Protein AF-A0A7W0J8T0-F1 (afdb_monomer_lite)

Radius of gyration: 14.78 Å; chains: 1; bounding box: 28×17×50 Å

pLDDT: mean 76.35, std 16.11, range [44.53, 93.56]

Secondary structure (DSSP, 8-state):
----S-HHHHHHHHHHHHHHHHHHHTT-S-THHHHHHHHHHHHHHHHHHHT--HHHHHHHHHTT-

Structure (mmCIF, N/CA/C/O backbone):
data_AF-A0A7W0J8T0-F1
#
_entry.id   AF-A0A7W0J8T0-F1
#
loop_
_atom_site.group_PDB
_atom_site.id
_atom_site.type_symbol
_atom_site.label_atom_id
_atom_site.label_alt_id
_atom_site.label_comp_id
_atom_site.label_asym_id
_atom_site.label_entity_id
_atom_site.label_seq_id
_atom_site.pdbx_PDB_ins_code
_atom_site.Cartn_x
_atom_site.Cartn_y
_atom_site.Cartn_z
_atom_site.occupancy
_atom_site.B_iso_or_equiv
_atom_site.auth_seq_id
_atom_site.auth_comp_id
_atom_site.auth_asym_id
_atom_site.auth_atom_id
_atom_site.pdbx_PDB_model_num
ATOM 1 N N . MET A 1 1 ? -16.861 -4.593 11.954 1.00 49.16 1 MET A N 1
ATOM 2 C CA . MET A 1 1 ? -15.766 -4.341 12.921 1.00 49.16 1 MET A CA 1
ATOM 3 C C . MET A 1 1 ? -15.697 -2.850 13.206 1.00 49.16 1 MET A C 1
ATOM 5 O O . MET A 1 1 ? -15.854 -2.068 12.273 1.00 49.16 1 MET A O 1
ATOM 9 N N . LYS A 1 2 ? -15.515 -2.443 14.468 1.00 44.53 2 LYS A N 1
ATOM 10 C CA . LYS A 1 2 ? -15.352 -1.028 14.835 1.00 44.53 2 LYS A CA 1
ATOM 11 C C . LYS A 1 2 ? -14.061 -0.528 14.169 1.00 44.53 2 LYS A C 1
ATOM 13 O O . LYS A 1 2 ? -12.995 -1.047 14.485 1.00 44.53 2 LYS A O 1
ATOM 18 N N . LYS A 1 3 ? -14.172 0.385 13.194 1.00 48.66 3 LYS A N 1
ATOM 19 C CA . LYS A 1 3 ? -13.018 0.963 12.481 1.00 48.66 3 LYS A CA 1
ATOM 20 C C . LYS A 1 3 ? -12.066 1.567 13.515 1.00 48.66 3 LYS A C 1
ATOM 22 O O . LYS A 1 3 ? -12.483 2.400 14.312 1.00 48.66 3 LYS A O 1
ATOM 27 N N . ASN A 1 4 ? -10.827 1.096 13.517 1.00 55.97 4 ASN A N 1
ATOM 28 C CA . ASN A 1 4 ? -9.787 1.464 14.478 1.00 55.97 4 ASN A CA 1
ATOM 29 C C . ASN A 1 4 ? -8.518 1.888 13.726 1.00 55.97 4 ASN A C 1
ATOM 31 O O . ASN A 1 4 ? -7.417 1.539 14.114 1.00 55.97 4 ASN A O 1
ATOM 35 N N . GLU A 1 5 ? -8.742 2.589 12.616 1.00 54.91 5 GLU A N 1
ATOM 36 C CA . GLU A 1 5 ? -7.782 3.324 11.802 1.00 54.91 5 GLU A CA 1
ATOM 37 C C . GLU A 1 5 ? -8.381 4.722 11.652 1.00 54.91 5 GLU A C 1
ATOM 39 O O . GLU A 1 5 ? -9.594 4.838 11.424 1.00 54.91 5 GLU A O 1
ATOM 44 N N . SER A 1 6 ? -7.568 5.780 11.750 1.00 64.75 6 SER A N 1
ATOM 45 C CA . SER A 1 6 ? -8.012 7.088 11.260 1.00 64.75 6 SER A CA 1
ATOM 46 C C . SER A 1 6 ? -8.448 6.901 9.808 1.00 64.75 6 SER A C 1
ATOM 48 O O . SER A 1 6 ? -7.722 6.286 9.024 1.00 64.75 6 SER A O 1
ATOM 50 N N . GLY A 1 7 ? -9.631 7.398 9.436 1.00 64.94 7 GLY A N 1
ATOM 51 C CA . GLY A 1 7 ? -10.110 7.300 8.053 1.00 64.94 7 GLY A CA 1
ATOM 52 C C . GLY A 1 7 ? -9.071 7.816 7.050 1.00 64.94 7 GLY A C 1
ATOM 53 O O . GLY A 1 7 ? -8.973 7.285 5.948 1.00 64.94 7 GLY A O 1
ATOM 54 N N . LEU A 1 8 ? -8.239 8.766 7.488 1.00 73.44 8 LEU A N 1
ATOM 55 C CA . LEU A 1 8 ? -7.120 9.314 6.738 1.00 73.44 8 LEU A CA 1
ATOM 56 C C . LEU A 1 8 ? -6.006 8.288 6.457 1.00 73.44 8 LEU A C 1
ATOM 58 O O . LEU A 1 8 ? -5.583 8.199 5.313 1.00 73.44 8 LEU A O 1
ATOM 62 N N . ASP A 1 9 ? -5.569 7.473 7.429 1.00 74.69 9 ASP A N 1
ATOM 63 C CA . ASP A 1 9 ? -4.481 6.487 7.224 1.00 74.69 9 ASP A CA 1
ATOM 64 C C . ASP A 1 9 ? -4.868 5.445 6.167 1.00 74.69 9 ASP A C 1
ATOM 66 O O . ASP A 1 9 ? -4.109 5.129 5.249 1.00 74.69 9 ASP A O 1
ATOM 70 N N . ARG A 1 10 ? -6.126 4.995 6.225 1.00 76.25 10 ARG A N 1
ATOM 71 C CA . ARG A 1 10 ? -6.709 4.093 5.229 1.00 76.25 10 ARG A CA 1
ATOM 72 C C . ARG A 1 10 ? -6.737 4.717 3.833 1.00 76.25 10 ARG A C 1
ATOM 74 O O . ARG A 1 10 ? -6.395 4.040 2.866 1.00 76.25 10 ARG A O 1
ATOM 81 N N . ILE A 1 11 ? -7.171 5.972 3.722 1.00 81.75 11 ILE A N 1
ATOM 82 C CA . ILE A 1 11 ? -7.228 6.679 2.436 1.00 81.75 11 ILE A CA 1
ATOM 83 C C . ILE A 1 11 ? -5.817 6.850 1.873 1.00 81.75 11 ILE A C 1
ATOM 85 O O . ILE A 1 11 ? -5.603 6.564 0.699 1.00 81.75 11 ILE A O 1
ATOM 89 N N . VAL A 1 12 ? -4.849 7.231 2.710 1.00 86.50 12 VAL A N 1
ATOM 90 C CA . VAL A 1 12 ? -3.449 7.399 2.307 1.00 86.50 12 VAL A CA 1
ATOM 91 C C . VAL A 1 12 ? -2.857 6.080 1.805 1.00 86.50 12 VAL A C 1
ATOM 93 O O . VAL A 1 12 ? -2.274 6.061 0.724 1.00 86.50 12 VAL A O 1
ATOM 96 N N . ARG A 1 13 ? -3.055 4.952 2.502 1.00 86.56 13 ARG A N 1
A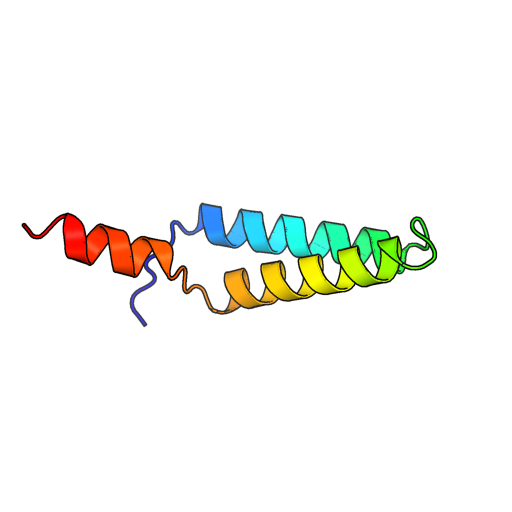TOM 97 C CA . ARG A 1 13 ? -2.536 3.648 2.037 1.00 86.56 13 ARG A CA 1
ATOM 98 C C . ARG A 1 13 ? -3.158 3.182 0.733 1.00 86.56 13 ARG A C 1
ATOM 100 O O . ARG A 1 13 ? -2.440 2.684 -0.129 1.00 86.56 13 ARG A O 1
ATOM 107 N N . VAL A 1 14 ? -4.471 3.349 0.577 1.00 85.94 14 VAL A N 1
ATOM 108 C CA . VAL A 1 14 ? -5.147 3.009 -0.680 1.00 85.94 14 VAL A CA 1
ATOM 109 C C . VAL A 1 14 ? -4.654 3.920 -1.805 1.00 85.94 14 VAL A C 1
ATOM 111 O O . VAL A 1 14 ? -4.349 3.421 -2.881 1.00 85.94 14 VAL A O 1
ATOM 114 N N . ALA A 1 15 ? -4.491 5.222 -1.559 1.00 89.88 15 ALA A N 1
ATOM 115 C CA . ALA A 1 15 ? -3.962 6.159 -2.549 1.00 89.88 15 ALA A CA 1
ATOM 116 C C . ALA A 1 15 ? -2.530 5.798 -2.983 1.00 89.88 15 ALA A C 1
ATOM 118 O O . ALA A 1 15 ? -2.242 5.760 -4.180 1.00 89.88 15 ALA A O 1
ATOM 119 N N . ILE A 1 16 ? -1.650 5.464 -2.032 1.00 91.69 16 ILE A N 1
ATOM 120 C CA . ILE A 1 16 ? -0.285 5.003 -2.325 1.00 91.69 16 ILE A CA 1
ATOM 121 C C . ILE A 1 16 ? -0.329 3.690 -3.114 1.00 91.69 16 ILE A C 1
ATOM 123 O O . ILE A 1 16 ? 0.309 3.586 -4.158 1.00 91.69 16 ILE A O 1
ATOM 127 N N . GLY A 1 17 ? -1.110 2.706 -2.663 1.00 91.25 17 GLY A N 1
ATOM 128 C CA . GLY A 1 17 ? -1.225 1.409 -3.329 1.00 91.25 17 GLY A CA 1
ATOM 129 C C . GLY A 1 17 ? -1.711 1.524 -4.776 1.00 91.25 17 GLY A C 1
ATOM 130 O O . GLY A 1 17 ? -1.090 0.968 -5.680 1.00 91.25 17 GLY A O 1
ATOM 131 N N . VAL A 1 18 ? -2.755 2.322 -5.015 1.00 92.06 18 VAL A N 1
ATOM 132 C CA . VAL A 1 18 ? -3.282 2.605 -6.360 1.00 92.06 18 VAL A CA 1
ATOM 133 C C . VAL A 1 18 ? -2.250 3.329 -7.226 1.00 92.06 18 VAL A C 1
ATOM 135 O O . VAL A 1 18 ? -2.103 2.997 -8.402 1.00 92.06 18 VAL A O 1
ATOM 138 N N . THR A 1 19 ? -1.492 4.271 -6.659 1.00 93.56 19 THR A N 1
ATOM 139 C CA . THR A 1 19 ? -0.424 4.978 -7.386 1.00 93.56 19 THR A CA 1
ATOM 140 C C . THR A 1 19 ? 0.665 4.009 -7.849 1.00 93.56 19 THR A C 1
ATOM 142 O O . THR A 1 19 ? 1.056 4.041 -9.013 1.00 93.56 19 THR A O 1
ATOM 145 N N . LEU A 1 20 ? 1.112 3.099 -6.976 1.00 91.56 20 LEU A N 1
ATOM 146 C CA . LEU A 1 20 ? 2.128 2.095 -7.312 1.00 91.56 20 LEU A CA 1
ATOM 147 C C . LEU A 1 20 ? 1.635 1.109 -8.382 1.00 91.56 20 LEU A C 1
ATOM 149 O O . LEU A 1 20 ? 2.378 0.786 -9.306 1.00 91.56 20 LEU A O 1
ATOM 153 N N . ILE A 1 21 ? 0.372 0.677 -8.302 1.00 91.62 21 ILE A N 1
ATOM 154 C CA . ILE A 1 21 ? -0.240 -0.186 -9.324 1.00 91.62 21 ILE A CA 1
ATOM 155 C C . ILE A 1 21 ? -0.336 0.549 -10.666 1.00 91.62 21 ILE A C 1
ATOM 157 O O . ILE A 1 21 ? -0.029 -0.028 -11.705 1.00 91.62 21 ILE A O 1
ATOM 161 N N . THR A 1 22 ? -0.712 1.830 -10.655 1.00 91.56 22 THR A N 1
ATOM 162 C CA . THR A 1 22 ? -0.791 2.652 -11.874 1.00 91.56 22 THR A CA 1
ATOM 163 C C . THR A 1 22 ? 0.591 2.847 -12.502 1.00 91.56 22 THR A C 1
ATOM 165 O O . THR A 1 22 ? 0.724 2.774 -13.720 1.00 91.56 22 THR A O 1
ATOM 168 N N . LEU A 1 23 ? 1.632 3.031 -11.683 1.00 90.94 23 LEU A N 1
ATOM 169 C CA . LEU A 1 23 ? 3.022 3.144 -12.134 1.00 90.94 23 LEU A CA 1
ATOM 170 C C . LEU A 1 23 ? 3.557 1.838 -12.751 1.00 90.94 23 LEU A C 1
ATOM 172 O O . LEU A 1 23 ? 4.361 1.873 -13.680 1.00 90.94 23 LEU A O 1
ATOM 176 N N . TYR A 1 24 ? 3.111 0.685 -12.250 1.00 90.12 24 TYR A N 1
ATOM 177 C CA . TYR A 1 24 ? 3.365 -0.605 -12.891 1.00 90.12 24 TYR A CA 1
ATOM 178 C C . TYR A 1 24 ? 2.610 -0.720 -14.225 1.00 90.12 24 TYR A C 1
ATOM 180 O O . TYR A 1 24 ? 3.204 -1.050 -15.251 1.00 90.12 24 TYR A O 1
ATOM 188 N N . ALA A 1 25 ? 1.312 -0.401 -14.228 1.00 87.69 25 ALA A N 1
ATOM 189 C CA . ALA A 1 25 ? 0.441 -0.534 -15.395 1.00 87.69 25 ALA A CA 1
ATOM 190 C C . ALA A 1 25 ? 0.816 0.408 -16.552 1.00 87.69 25 ALA A C 1
ATOM 192 O O . ALA A 1 25 ? 0.574 0.075 -17.708 1.00 87.69 25 ALA A O 1
ATOM 193 N N . SER A 1 26 ? 1.434 1.559 -16.263 1.00 92.38 26 SER A N 1
ATOM 194 C CA . SER A 1 26 ? 1.941 2.485 -17.283 1.00 92.38 26 SER A CA 1
ATOM 195 C C . SER A 1 26 ? 3.199 1.984 -18.001 1.00 92.38 26 SER A C 1
ATOM 197 O O . SER A 1 26 ? 3.657 2.629 -18.941 1.00 92.38 26 SER A O 1
ATOM 199 N N . GLY A 1 27 ? 3.785 0.863 -17.564 1.00 86.94 27 GLY A N 1
ATOM 200 C CA . GLY A 1 27 ? 5.031 0.336 -18.121 1.00 86.94 27 GLY A CA 1
ATOM 201 C C . GLY A 1 27 ? 6.268 1.167 -17.766 1.00 86.94 27 GLY A C 1
ATOM 202 O O . GLY A 1 27 ? 7.343 0.911 -18.300 1.00 86.94 27 GLY A O 1
ATOM 203 N N . ALA A 1 28 ? 6.151 2.139 -16.850 1.00 88.19 28 ALA A N 1
ATOM 204 C CA . ALA A 1 28 ? 7.264 2.988 -16.416 1.00 88.19 28 ALA A CA 1
ATOM 205 C C . ALA A 1 28 ? 8.347 2.223 -15.632 1.00 88.19 28 ALA A C 1
ATOM 207 O O . ALA A 1 28 ? 9.439 2.743 -15.410 1.00 88.19 28 ALA A O 1
ATOM 208 N N . THR A 1 29 ? 8.052 0.998 -15.188 1.00 86.94 29 THR A N 1
ATOM 209 C CA . THR A 1 29 ? 8.978 0.151 -14.429 1.00 86.94 29 THR A CA 1
ATOM 210 C C . THR A 1 29 ? 9.101 -1.222 -15.080 1.00 86.94 29 THR A C 1
ATOM 212 O O . THR A 1 29 ? 8.118 -1.788 -15.551 1.00 86.94 29 THR A O 1
ATOM 215 N N . THR A 1 30 ? 10.323 -1.762 -15.131 1.00 89.19 30 THR A N 1
ATOM 216 C CA . THR A 1 30 ? 10.643 -3.002 -15.858 1.00 89.19 30 THR A CA 1
ATOM 217 C C . THR A 1 30 ? 11.367 -4.021 -14.982 1.00 89.19 30 THR A C 1
ATOM 219 O O . THR A 1 30 ? 12.078 -3.666 -14.039 1.00 89.19 30 THR A O 1
ATOM 222 N N . GLY A 1 31 ? 11.237 -5.305 -15.327 1.00 88.00 31 GLY A N 1
ATOM 223 C CA . GLY A 1 31 ? 11.950 -6.397 -14.662 1.00 88.00 31 GLY A CA 1
ATOM 224 C C . GLY A 1 31 ? 11.487 -6.632 -13.221 1.00 88.00 31 GLY A C 1
ATOM 225 O O . GLY A 1 31 ? 10.316 -6.459 -12.891 1.00 88.00 31 GLY A O 1
ATOM 226 N N . TRP A 1 32 ? 12.411 -7.041 -12.350 1.00 92.12 32 TRP A N 1
ATOM 227 C CA . TRP A 1 32 ? 12.123 -7.396 -10.953 1.00 92.12 32 TRP A CA 1
ATOM 228 C C . TRP A 1 32 ? 11.472 -6.254 -10.148 1.00 92.12 32 TRP A C 1
ATOM 230 O O . TRP A 1 32 ? 10.616 -6.507 -9.300 1.00 92.12 32 TRP A O 1
ATOM 240 N N . LEU A 1 33 ? 11.822 -4.999 -10.456 1.00 89.25 33 LEU A N 1
ATOM 241 C CA . LEU A 1 33 ? 11.293 -3.813 -9.779 1.00 89.25 33 LEU A CA 1
ATOM 242 C C . LEU A 1 33 ? 9.781 -3.650 -10.006 1.00 89.25 33 LEU A C 1
ATOM 244 O O . LEU A 1 33 ? 9.050 -3.289 -9.087 1.00 89.25 33 LEU A O 1
ATOM 248 N N . ALA A 1 34 ? 9.309 -3.978 -11.210 1.00 88.88 34 ALA A N 1
ATOM 249 C CA . ALA A 1 34 ? 7.901 -3.901 -11.585 1.00 88.88 34 ALA A CA 1
ATOM 250 C C . ALA A 1 34 ? 7.052 -4.876 -10.748 1.00 88.88 34 ALA A C 1
ATOM 252 O O . ALA A 1 34 ? 6.021 -4.504 -10.188 1.00 88.88 34 ALA A O 1
ATOM 253 N N . TYR A 1 35 ? 7.535 -6.111 -10.584 1.00 91.62 35 TYR A N 1
ATOM 254 C CA . TYR A 1 35 ? 6.864 -7.115 -9.759 1.00 91.62 35 TYR A CA 1
ATOM 255 C C . TYR A 1 35 ? 6.822 -6.722 -8.281 1.00 91.62 35 TYR A C 1
ATOM 257 O O . TYR A 1 35 ? 5.784 -6.892 -7.646 1.00 91.62 35 TYR A O 1
ATOM 265 N N . LEU A 1 36 ? 7.902 -6.151 -7.734 1.00 92.94 36 LEU A N 1
ATOM 266 C CA . LEU A 1 36 ? 7.904 -5.665 -6.350 1.00 92.94 36 LEU A CA 1
ATOM 267 C C . LEU A 1 36 ? 6.902 -4.533 -6.126 1.00 92.94 36 LEU A C 1
A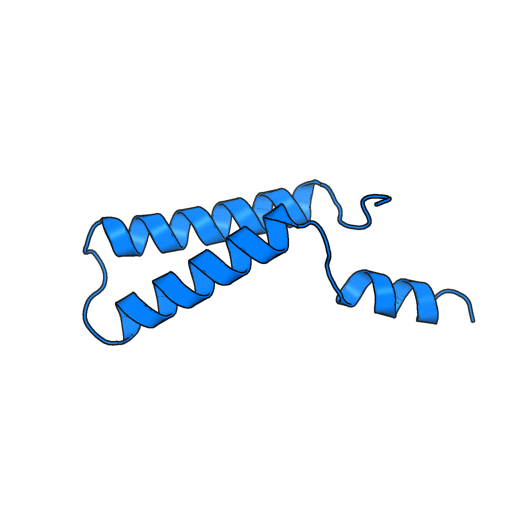TOM 269 O O . LEU A 1 36 ? 6.190 -4.550 -5.124 1.00 92.94 36 LEU A O 1
ATOM 273 N N . LEU A 1 37 ? 6.820 -3.575 -7.052 1.00 90.31 37 LEU A N 1
ATOM 274 C CA . LEU A 1 37 ? 5.864 -2.468 -6.979 1.00 90.31 37 LEU A CA 1
ATOM 275 C C . LEU A 1 37 ? 4.419 -2.960 -7.028 1.00 90.31 37 LEU A C 1
ATOM 277 O O . LEU A 1 37 ? 3.586 -2.478 -6.262 1.00 90.31 37 LEU A O 1
ATOM 281 N N . LEU A 1 38 ? 4.134 -3.953 -7.873 1.00 90.38 38 LEU A N 1
ATOM 282 C CA . LEU A 1 38 ? 2.817 -4.575 -7.941 1.00 90.38 38 LEU A CA 1
ATOM 283 C C . LEU A 1 38 ? 2.463 -5.292 -6.628 1.00 90.38 38 LEU A C 1
ATOM 285 O O . LEU A 1 38 ? 1.351 -5.141 -6.121 1.00 90.38 38 LEU A O 1
ATOM 289 N N . LEU A 1 39 ? 3.415 -6.028 -6.049 1.00 93.06 39 LEU A N 1
ATOM 290 C CA . LEU A 1 39 ? 3.228 -6.773 -4.800 1.00 93.06 39 LEU A CA 1
ATOM 291 C C . LEU A 1 39 ? 2.996 -5.823 -3.612 1.00 93.06 39 LEU A C 1
ATOM 293 O O . LEU A 1 39 ? 2.040 -5.995 -2.855 1.00 93.06 39 LEU A O 1
ATOM 297 N N . LEU A 1 40 ? 3.812 -4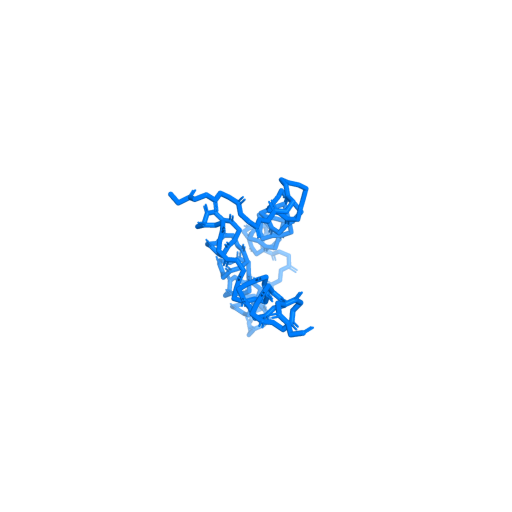.770 -3.497 1.00 91.56 40 LEU A N 1
ATOM 298 C CA . LEU A 1 40 ? 3.659 -3.703 -2.501 1.00 91.56 40 LEU A CA 1
ATOM 299 C C . LEU A 1 40 ? 2.348 -2.931 -2.680 1.00 91.56 40 LEU A C 1
ATOM 301 O O . LEU A 1 40 ? 1.628 -2.708 -1.706 1.00 91.56 40 LEU A O 1
ATOM 305 N N . GLY A 1 41 ? 2.015 -2.550 -3.914 1.00 90.12 41 GLY A N 1
ATOM 306 C CA . GLY A 1 41 ? 0.793 -1.814 -4.229 1.00 90.12 41 GLY A CA 1
ATOM 307 C C . GLY A 1 41 ? -0.468 -2.620 -3.921 1.00 90.12 41 GLY A C 1
ATOM 308 O O . GLY A 1 41 ? -1.393 -2.107 -3.285 1.00 90.12 41 GLY A O 1
ATOM 309 N N . GLY A 1 42 ? -0.481 -3.906 -4.284 1.00 89.88 42 GLY A N 1
ATOM 310 C CA . GLY A 1 42 ? -1.558 -4.834 -3.945 1.00 89.88 42 GLY A CA 1
ATOM 311 C C . GLY A 1 42 ? -1.706 -5.014 -2.435 1.00 89.88 42 GLY A C 1
ATOM 312 O O . GLY A 1 42 ? -2.802 -4.857 -1.898 1.00 89.88 42 GLY A O 1
ATOM 313 N N . PHE A 1 43 ? -0.600 -5.253 -1.725 1.00 89.06 43 PHE A N 1
ATOM 314 C CA . PHE A 1 43 ? -0.603 -5.421 -0.272 1.00 89.06 43 PHE A CA 1
ATOM 315 C C . PHE A 1 43 ? -1.110 -4.172 0.467 1.00 89.06 43 PHE A C 1
ATOM 317 O O . PHE A 1 43 ? -1.973 -4.281 1.342 1.00 89.06 43 PHE A O 1
ATOM 324 N N . LEU A 1 44 ? -0.638 -2.974 0.103 1.00 86.69 44 LEU A N 1
ATOM 325 C CA . LEU A 1 44 ? -1.076 -1.707 0.707 1.00 86.69 44 LEU A CA 1
ATOM 326 C C . LEU A 1 44 ? -2.555 -1.411 0.434 1.00 86.69 44 LEU A C 1
ATOM 328 O O . LEU A 1 44 ? -3.281 -0.978 1.332 1.00 86.69 44 LEU A O 1
ATOM 332 N N . THR A 1 45 ? -3.022 -1.705 -0.779 1.00 84.81 45 THR A N 1
ATOM 333 C CA . THR A 1 45 ? -4.432 -1.539 -1.148 1.00 84.81 45 THR A CA 1
ATOM 334 C C . THR A 1 45 ? -5.329 -2.486 -0.355 1.00 84.81 45 THR A C 1
ATOM 336 O O . THR A 1 45 ? -6.325 -2.048 0.219 1.00 84.81 45 THR A O 1
ATOM 339 N N . ILE A 1 46 ? -4.963 -3.769 -0.261 1.00 83.81 46 ILE A N 1
ATOM 340 C CA . ILE A 1 46 ? -5.733 -4.784 0.472 1.00 83.81 46 ILE A CA 1
ATOM 341 C C . ILE A 1 46 ? -5.754 -4.465 1.971 1.00 83.81 46 ILE A C 1
ATOM 343 O O . ILE A 1 46 ? -6.822 -4.449 2.582 1.00 83.81 46 ILE A O 1
ATOM 347 N N . THR A 1 47 ? -4.604 -4.145 2.566 1.00 78.94 47 THR A N 1
ATOM 348 C CA . THR A 1 47 ? -4.519 -3.806 3.998 1.00 78.94 47 THR A CA 1
ATOM 349 C C . THR A 1 47 ? -5.315 -2.543 4.343 1.00 78.94 47 THR A C 1
ATOM 351 O O . THR A 1 47 ? -6.057 -2.536 5.329 1.00 78.94 47 THR A O 1
ATOM 354 N N . GLY A 1 48 ? -5.261 -1.507 3.496 1.00 74.75 48 GLY A N 1
ATOM 355 C CA . GLY A 1 48 ? -6.108 -0.319 3.626 1.00 74.75 48 GLY A CA 1
ATOM 356 C C . GLY A 1 48 ? -7.603 -0.624 3.448 1.00 74.75 48 GLY A C 1
ATOM 357 O O . GLY A 1 48 ? -8.433 -0.164 4.237 1.00 74.75 48 GLY A O 1
ATOM 358 N N . ALA A 1 49 ? -7.977 -1.444 2.461 1.00 74.94 49 ALA A N 1
ATOM 359 C CA . ALA A 1 49 ? -9.370 -1.798 2.177 1.00 74.94 49 ALA A CA 1
ATOM 360 C C . ALA A 1 49 ? -10.027 -2.597 3.315 1.00 74.94 49 ALA A C 1
ATOM 362 O O . ALA A 1 49 ? -11.154 -2.280 3.721 1.00 74.94 49 ALA A O 1
ATOM 363 N N . VAL A 1 50 ? -9.303 -3.572 3.875 1.00 75.94 50 VAL A N 1
ATOM 364 C CA . VAL A 1 50 ? -9.743 -4.375 5.028 1.00 75.94 50 VAL A CA 1
ATOM 365 C C . VAL A 1 50 ? -9.851 -3.509 6.293 1.00 75.94 50 VAL A C 1
ATOM 367 O O . VAL A 1 50 ? -10.680 -3.780 7.161 1.00 75.94 50 VAL A O 1
ATOM 370 N N . GLY A 1 51 ? -9.111 -2.394 6.371 1.00 61.56 51 GLY A N 1
ATOM 371 C CA . GLY A 1 51 ? -9.232 -1.414 7.456 1.00 61.56 51 GLY A CA 1
ATOM 372 C C . GLY A 1 51 ? -8.772 -1.952 8.811 1.00 61.56 51 GLY A C 1
ATOM 373 O O . GLY A 1 51 ? -9.294 -1.533 9.845 1.00 61.56 51 GLY A O 1
ATOM 374 N N . PHE A 1 52 ? -7.839 -2.903 8.792 1.00 55.66 52 PHE A N 1
ATOM 375 C CA . PHE A 1 52 ? -7.271 -3.541 9.969 1.00 55.66 52 PHE A CA 1
ATOM 376 C C . PHE A 1 52 ? -5.768 -3.241 10.000 1.00 55.66 52 PHE A C 1
ATOM 378 O O . PHE A 1 52 ? -5.007 -3.900 9.293 1.00 55.66 52 PHE A O 1
ATOM 385 N N . SER A 1 53 ? -5.318 -2.266 10.805 1.00 57.41 53 SER A N 1
ATOM 386 C CA . SER A 1 53 ? -3.901 -2.254 11.191 1.00 57.41 53 SER A CA 1
ATOM 387 C C . SER A 1 53 ? -3.699 -3.161 12.401 1.00 57.41 53 SER A C 1
ATOM 389 O O . SER A 1 53 ? -4.284 -2.906 13.459 1.00 57.41 53 SER A O 1
ATOM 391 N N . PRO A 1 54 ? -2.795 -4.150 12.320 1.00 55.94 54 PRO A N 1
ATOM 392 C CA . PRO A 1 54 ? -2.355 -4.897 13.498 1.00 55.94 54 PRO A CA 1
ATOM 393 C C . PRO A 1 54 ? -1.707 -3.987 14.564 1.00 55.94 54 PRO A C 1
ATOM 395 O O . PRO A 1 54 ? -1.762 -4.289 15.754 1.00 55.94 54 PRO A O 1
ATOM 398 N N . LEU A 1 55 ? -1.172 -2.825 14.167 1.00 53.97 55 LEU A N 1
ATOM 399 C CA . LEU A 1 55 ? -0.496 -1.880 15.061 1.00 53.97 55 LEU A CA 1
ATOM 400 C C . LEU A 1 55 ? -1.441 -1.201 16.075 1.00 53.97 55 LEU A C 1
ATOM 402 O O . LEU A 1 55 ? -1.074 -1.013 17.233 1.00 53.97 55 LEU A O 1
ATOM 406 N N . TYR A 1 56 ? -2.679 -0.882 15.687 1.00 53.12 56 TYR A N 1
ATOM 407 C CA . TYR A 1 56 ? -3.641 -0.222 16.582 1.00 53.12 56 TYR A CA 1
ATOM 408 C C . TYR A 1 56 ? -4.271 -1.204 17.586 1.00 53.12 56 TYR A C 1
ATOM 410 O O . TYR A 1 56 ? -4.640 -0.814 18.696 1.00 53.12 56 TYR A O 1
ATOM 418 N N . ALA A 1 57 ? -4.362 -2.493 17.233 1.00 56.97 57 ALA A N 1
ATOM 419 C CA . ALA A 1 57 ? -4.707 -3.549 18.186 1.00 56.97 57 ALA A CA 1
ATOM 42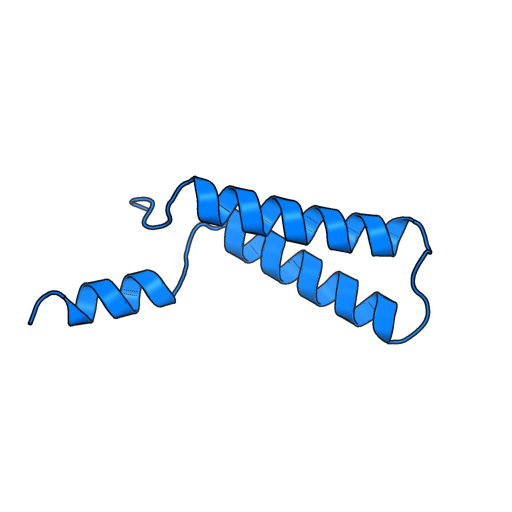0 C C . ALA A 1 57 ? -3.625 -3.680 19.272 1.00 56.97 57 ALA A C 1
ATOM 422 O O . ALA A 1 57 ? -3.948 -3.779 20.456 1.00 56.97 57 ALA A O 1
ATOM 423 N N . LEU A 1 58 ? -2.351 -3.590 18.878 1.00 57.66 58 LEU A N 1
ATOM 424 C CA . LEU A 1 58 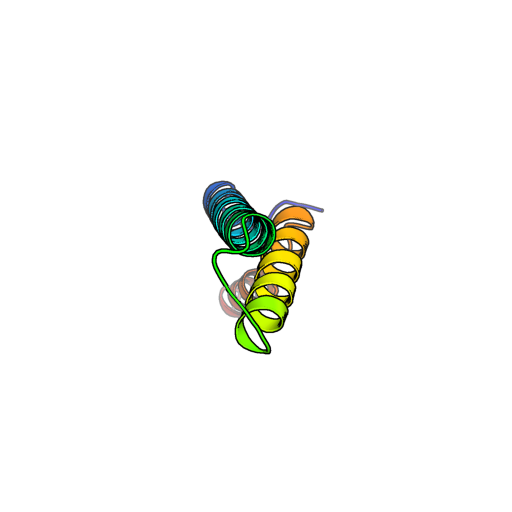? -1.217 -3.676 19.794 1.00 57.66 58 LEU A CA 1
ATOM 425 C C . LEU A 1 58 ? -1.146 -2.470 20.748 1.00 57.66 58 LEU A C 1
ATOM 427 O O . LEU A 1 58 ? -1.078 -2.651 21.960 1.00 57.66 58 LEU A O 1
ATOM 431 N N . ILE A 1 59 ? -1.250 -1.239 20.234 1.00 60.22 59 ILE A N 1
ATOM 432 C CA . ILE A 1 59 ? -1.181 -0.018 21.060 1.00 60.22 59 ILE A CA 1
ATOM 433 C C . ILE A 1 59 ? -2.366 0.076 22.034 1.00 60.22 59 ILE A C 1
ATOM 435 O O . ILE A 1 59 ? -2.190 0.467 23.186 1.00 60.22 59 ILE A O 1
ATOM 4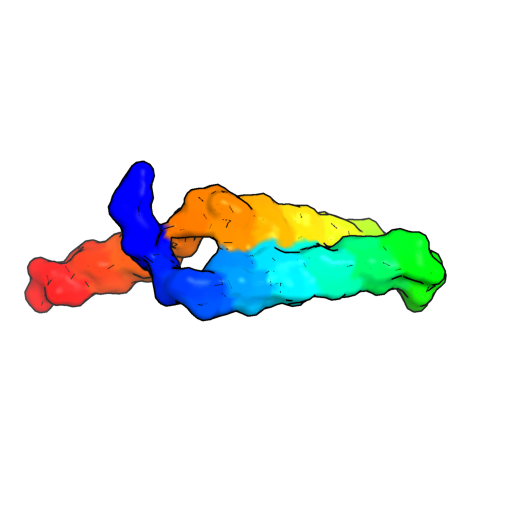39 N N . LYS A 1 60 ? -3.571 -0.345 21.630 1.00 53.84 60 LYS A N 1
ATOM 440 C CA . LYS A 1 60 ? -4.743 -0.341 22.520 1.00 53.84 60 LYS A CA 1
ATOM 441 C C . LYS A 1 60 ? -4.646 -1.366 23.653 1.00 53.84 60 LYS A C 1
ATOM 443 O O . LYS A 1 60 ? -5.179 -1.121 24.732 1.00 53.84 60 LYS A O 1
ATOM 448 N N . HIS A 1 61 ? -3.967 -2.490 23.425 1.00 54.88 61 HIS A N 1
ATOM 449 C CA . HIS A 1 61 ? -3.653 -3.442 24.491 1.00 54.88 61 HIS A CA 1
ATOM 450 C C . HIS A 1 61 ? -2.607 -2.902 25.476 1.00 54.88 61 HIS A C 1
ATOM 452 O O . HIS A 1 61 ? -2.652 -3.265 26.648 1.00 54.88 61 HIS A O 1
ATOM 458 N N . LEU A 1 62 ? -1.718 -2.008 25.034 1.00 58.16 62 LEU A N 1
ATOM 459 C CA . LEU A 1 62 ? -0.676 -1.407 25.874 1.00 58.16 62 LEU A CA 1
ATOM 460 C C . LEU A 1 62 ? -1.153 -0.166 26.646 1.00 58.16 62 LEU A C 1
ATOM 462 O O . LEU A 1 62 ? -0.731 0.035 27.776 1.00 58.16 62 LEU A O 1
ATOM 466 N N . ALA A 1 63 ? -2.074 0.628 26.089 1.00 56.25 63 ALA A N 1
ATOM 467 C CA . ALA A 1 63 ? -2.635 1.822 26.740 1.00 56.25 63 ALA A CA 1
ATOM 468 C C . ALA A 1 63 ? -3.679 1.517 27.836 1.00 56.25 63 ALA A C 1
ATOM 470 O O . ALA A 1 63 ? -4.265 2.432 28.409 1.00 56.25 63 ALA A O 1
ATOM 471 N N . LYS A 1 64 ? -3.956 0.234 28.099 1.00 50.84 64 LYS A N 1
ATOM 472 C CA . LYS A 1 64 ? -4.881 -0.225 29.146 1.00 50.84 64 LYS A CA 1
ATOM 473 C C . LYS A 1 64 ? -4.157 -0.738 30.400 1.00 50.84 64 LYS A C 1
ATOM 475 O O . LYS A 1 64 ? -4.773 -1.460 31.183 1.00 50.84 64 LYS A O 1
ATOM 480 N N . LYS A 1 65 ? -2.868 -0.422 30.545 1.00 45.28 65 LYS A N 1
ATOM 481 C CA . LYS A 1 65 ? -2.052 -0.759 31.711 1.00 45.28 65 LYS A CA 1
ATOM 482 C C . LYS A 1 65 ? -1.844 0.465 32.590 1.00 45.28 65 LYS A C 1
ATOM 484 O O . LYS A 1 65 ? -1.605 1.546 32.013 1.00 45.28 65 LYS A O 1
#

Foldseek 3Di:
DPQQDDLVQLVVLLVQLVVLCVCLVVVVDDDPVSVVSPVSSVVSNVCSVVRDDPVSVVVVVVVVD

Sequence (65 aa):
MKKNESGLDRIVRVAIGVTLITLYASGATTGWLAYLLLLLGGFLTITGAVGFSPLYALIKHLAKK